Protein AF-W2JGS0-F1 (afdb_monomer)

Structure (mmCIF, N/CA/C/O backbone):
data_AF-W2JGS0-F1
#
_entry.id   AF-W2JGS0-F1
#
loop_
_atom_site.group_PDB
_atom_site.id
_atom_site.type_symbol
_atom_site.label_atom_id
_atom_site.label_alt_id
_atom_site.label_comp_id
_atom_site.label_asym_id
_atom_site.label_entity_id
_atom_site.label_seq_id
_atom_site.pdbx_PDB_ins_code
_atom_site.Cartn_x
_atom_site.Cartn_y
_atom_site.Cartn_z
_atom_site.occupancy
_atom_site.B_iso_or_equiv
_atom_site.auth_seq_id
_atom_site.auth_comp_id
_atom_site.auth_asym_id
_atom_site.auth_atom_id
_atom_site.pdbx_PDB_model_num
ATOM 1 N N . MET A 1 1 ? 7.989 -7.536 2.326 1.00 63.94 1 MET A N 1
ATOM 2 C CA . MET A 1 1 ? 7.209 -7.420 1.073 1.00 63.94 1 MET A CA 1
ATOM 3 C C . MET A 1 1 ? 7.982 -6.696 -0.026 1.00 63.94 1 MET A C 1
ATOM 5 O O . MET A 1 1 ? 8.276 -7.316 -1.035 1.00 63.94 1 MET A O 1
ATOM 9 N N . VAL A 1 2 ? 8.403 -5.444 0.181 1.00 64.69 2 VAL A N 1
ATOM 10 C CA . VAL A 1 2 ? 9.128 -4.658 -0.841 1.00 64.69 2 VAL A CA 1
ATOM 11 C C . VAL A 1 2 ? 10.475 -5.282 -1.199 1.00 64.69 2 VAL A C 1
ATOM 13 O O . VAL A 1 2 ? 10.722 -5.523 -2.366 1.00 64.69 2 VAL A O 1
ATOM 16 N N . GLN A 1 3 ? 11.278 -5.692 -0.211 1.00 69.94 3 GLN A N 1
ATOM 17 C CA . GLN A 1 3 ? 12.540 -6.418 -0.443 1.00 69.94 3 GLN A CA 1
ATOM 18 C C . GLN A 1 3 ? 12.355 -7.711 -1.263 1.00 69.94 3 GLN A C 1
ATOM 20 O O . GLN A 1 3 ? 13.191 -8.051 -2.097 1.00 69.94 3 GLN A O 1
ATOM 25 N N . ALA A 1 4 ? 11.236 -8.417 -1.058 1.00 76.38 4 ALA A N 1
ATOM 26 C CA . ALA A 1 4 ? 10.909 -9.612 -1.832 1.00 76.38 4 ALA A CA 1
ATOM 27 C C . ALA A 1 4 ? 10.566 -9.251 -3.289 1.00 76.38 4 ALA A C 1
ATOM 29 O O . ALA A 1 4 ? 11.098 -9.878 -4.199 1.00 76.38 4 ALA A O 1
ATOM 30 N N . LYS A 1 5 ? 9.776 -8.189 -3.507 1.00 73.12 5 LYS A N 1
ATOM 31 C CA . LYS A 1 5 ? 9.438 -7.655 -4.838 1.00 73.12 5 LYS A CA 1
ATOM 32 C C . LYS A 1 5 ? 10.647 -7.084 -5.583 1.00 73.12 5 LYS A C 1
ATOM 34 O O . LYS A 1 5 ? 10.796 -7.337 -6.770 1.00 73.12 5 LYS A O 1
ATOM 39 N N . THR A 1 6 ? 11.542 -6.371 -4.898 1.00 80.25 6 THR A N 1
ATOM 40 C CA . THR A 1 6 ? 12.806 -5.868 -5.464 1.00 80.25 6 THR A CA 1
ATOM 41 C C . THR A 1 6 ? 13.647 -7.023 -6.008 1.00 80.25 6 THR A C 1
ATOM 43 O O . THR A 1 6 ? 14.179 -6.933 -7.112 1.00 80.25 6 THR A O 1
ATOM 46 N N . LYS A 1 7 ? 13.714 -8.136 -5.264 1.00 83.94 7 LYS A N 1
ATOM 47 C CA . LYS A 1 7 ? 14.419 -9.351 -5.684 1.00 83.94 7 LYS A CA 1
ATOM 48 C C . LYS A 1 7 ? 13.710 -10.075 -6.834 1.00 83.94 7 LYS A C 1
ATOM 50 O O . LYS A 1 7 ? 14.375 -10.488 -7.777 1.00 83.94 7 LYS A O 1
ATOM 55 N N . GLU A 1 8 ? 12.387 -10.218 -6.762 1.00 84.19 8 GLU A N 1
ATOM 56 C CA . GLU A 1 8 ? 11.544 -10.839 -7.799 1.00 84.19 8 GLU A CA 1
ATOM 57 C C . GLU A 1 8 ? 11.682 -10.123 -9.148 1.00 84.19 8 GLU A C 1
ATOM 59 O O . GLU A 1 8 ? 11.947 -10.757 -10.166 1.00 84.19 8 GLU A O 1
ATOM 64 N N . LEU A 1 9 ? 11.563 -8.794 -9.139 1.00 82.81 9 LEU A N 1
ATOM 65 C CA . LEU A 1 9 ? 11.580 -7.951 -10.334 1.00 82.81 9 LEU A CA 1
ATOM 66 C C . LEU A 1 9 ? 12.999 -7.565 -10.782 1.00 82.81 9 LEU A C 1
ATOM 68 O O . LEU A 1 9 ? 13.148 -6.780 -11.711 1.00 82.81 9 LEU A O 1
ATOM 72 N N . LYS A 1 10 ? 14.043 -8.098 -10.126 1.00 86.75 10 LYS A N 1
ATOM 73 C CA . LYS A 1 10 ? 15.459 -7.790 -10.411 1.0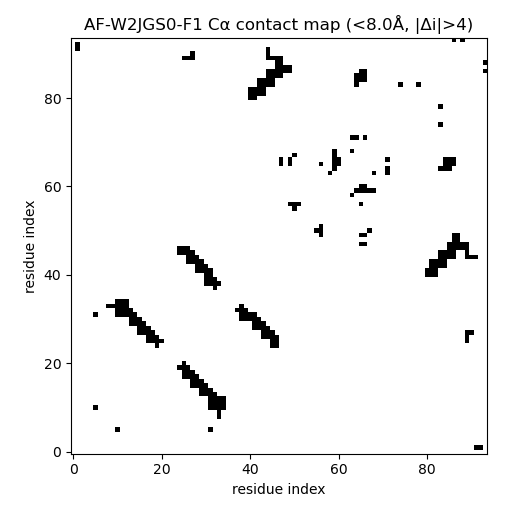0 86.75 10 LYS A CA 1
ATOM 74 C C . LYS A 1 10 ? 15.750 -6.284 -10.450 1.00 86.75 10 LYS A C 1
ATOM 76 O O . LYS A 1 10 ? 16.544 -5.805 -11.256 1.00 86.75 10 LYS A O 1
ATOM 81 N N . ILE A 1 11 ? 15.107 -5.537 -9.561 1.00 83.62 11 ILE A N 1
ATOM 82 C CA . ILE A 1 11 ? 15.260 -4.088 -9.480 1.00 83.62 11 ILE A CA 1
ATOM 83 C C . ILE A 1 11 ? 16.702 -3.755 -9.104 1.00 83.62 11 ILE A C 1
ATOM 85 O O . ILE A 1 11 ? 17.220 -4.245 -8.100 1.00 83.62 11 ILE A O 1
ATOM 89 N N . THR A 1 12 ? 17.334 -2.885 -9.887 1.00 84.31 12 THR A N 1
ATOM 90 C CA . THR A 1 12 ? 18.716 -2.441 -9.655 1.00 84.31 12 THR A CA 1
ATOM 91 C C . THR A 1 12 ? 18.772 -1.049 -9.039 1.00 84.31 12 THR A C 1
ATOM 93 O O . THR A 1 12 ? 19.761 -0.703 -8.391 1.00 84.31 12 THR A O 1
ATOM 96 N N . LYS A 1 13 ? 17.708 -0.249 -9.197 1.00 81.62 13 LYS A N 1
ATOM 97 C CA . LYS A 1 13 ? 17.582 1.089 -8.612 1.00 81.62 13 LYS A CA 1
ATOM 98 C C . LYS A 1 13 ? 16.216 1.301 -7.971 1.00 81.62 13 LYS A C 1
ATOM 100 O O . LYS A 1 13 ? 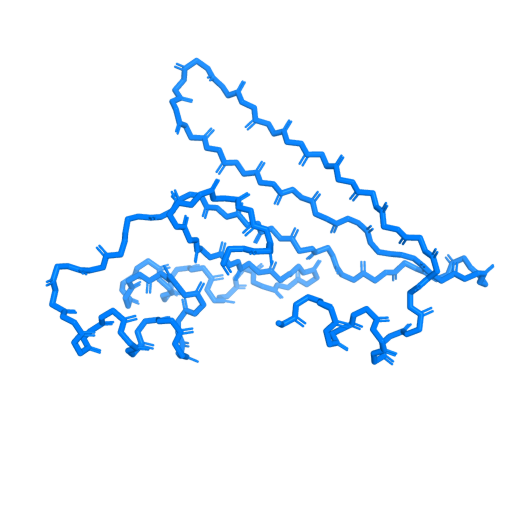15.180 0.972 -8.545 1.00 81.62 13 LYS A O 1
ATOM 105 N N . VAL A 1 14 ? 16.239 1.921 -6.794 1.00 81.12 14 VAL A N 1
ATOM 106 C CA . VAL A 1 14 ? 15.057 2.348 -6.041 1.00 81.12 14 VAL A CA 1
ATOM 107 C C . VAL A 1 14 ? 15.194 3.836 -5.753 1.00 81.12 14 VAL A C 1
ATOM 109 O O . VAL A 1 14 ? 16.222 4.268 -5.231 1.00 81.12 14 VAL A O 1
ATOM 112 N N . PHE A 1 15 ? 14.160 4.610 -6.071 1.00 81.31 15 PHE A N 1
ATOM 113 C CA . PHE A 1 15 ? 14.069 6.023 -5.707 1.00 81.31 15 PHE A CA 1
ATOM 114 C C . PHE A 1 15 ? 12.907 6.230 -4.748 1.00 81.31 15 PHE A C 1
ATOM 116 O O . PHE A 1 15 ? 11.817 5.714 -4.987 1.00 81.31 15 PHE A O 1
ATOM 123 N N . ASN A 1 16 ? 13.143 7.013 -3.697 1.00 79.06 16 ASN A N 1
ATOM 124 C CA . ASN A 1 16 ? 12.142 7.338 -2.690 1.00 79.06 16 ASN A CA 1
ATOM 125 C C . ASN A 1 16 ? 11.826 8.828 -2.751 1.00 79.06 16 ASN A C 1
ATOM 127 O O . ASN A 1 16 ? 12.741 9.652 -2.739 1.00 79.06 16 ASN A O 1
ATOM 131 N N . ALA A 1 17 ? 10.542 9.158 -2.770 1.00 78.38 17 ALA A N 1
ATOM 132 C CA . ALA A 1 17 ? 10.056 10.519 -2.604 1.00 7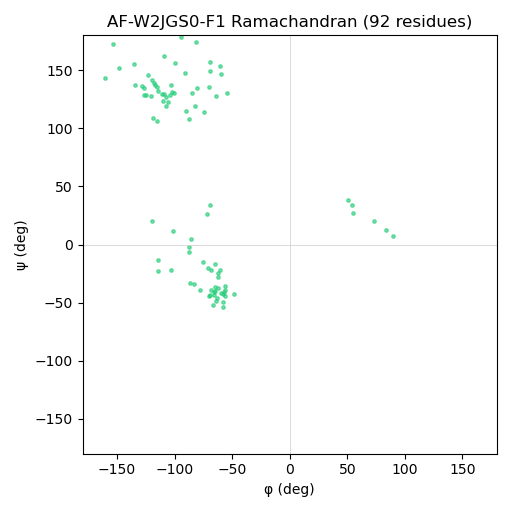8.38 17 ALA A CA 1
ATOM 133 C C . ALA A 1 17 ? 8.989 10.529 -1.511 1.00 78.38 17 ALA A C 1
ATOM 135 O O . ALA A 1 17 ? 8.128 9.647 -1.480 1.00 78.38 17 ALA A O 1
ATOM 136 N N 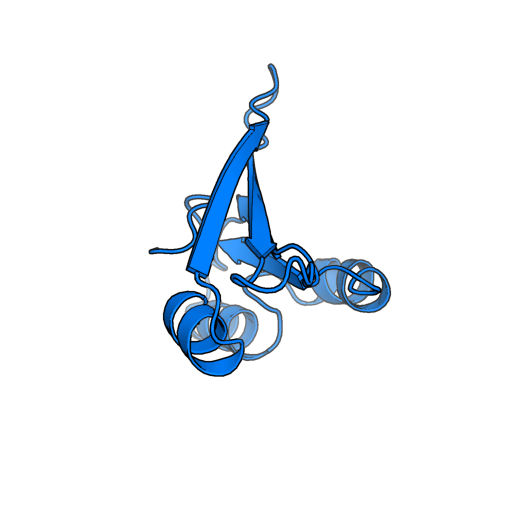. ASP A 1 18 ? 9.034 11.512 -0.616 1.00 72.56 18 ASP A N 1
ATOM 137 C CA . ASP A 1 18 ? 7.969 11.750 0.346 1.00 72.56 18 ASP A CA 1
ATOM 138 C C . ASP A 1 18 ? 7.336 13.123 0.135 1.00 72.56 18 ASP A C 1
ATOM 140 O O . ASP A 1 18 ? 7.997 14.121 -0.147 1.00 72.56 18 ASP A O 1
ATOM 144 N N . GLN A 1 19 ? 6.012 13.165 0.256 1.00 69.19 19 GLN A N 1
ATOM 145 C CA . GLN A 1 19 ? 5.275 14.418 0.293 1.00 69.19 19 GLN A CA 1
ATOM 146 C C . GLN A 1 19 ? 4.798 14.642 1.725 1.00 69.19 19 GLN A C 1
ATOM 148 O O . GLN A 1 19 ? 4.048 13.835 2.278 1.00 69.19 19 GLN A O 1
ATOM 153 N N . THR A 1 20 ? 5.243 15.745 2.323 1.00 62.47 20 THR A N 1
ATOM 154 C CA . THR A 1 20 ? 4.800 16.184 3.650 1.00 62.47 20 THR A CA 1
ATOM 155 C C . THR A 1 20 ? 4.061 17.510 3.495 1.00 62.47 20 THR A C 1
ATOM 157 O O . THR A 1 20 ? 4.673 18.540 3.215 1.00 62.47 20 THR A O 1
ATOM 160 N N . GLY A 1 21 ? 2.733 17.483 3.619 1.00 62.03 21 GLY A N 1
ATOM 161 C CA . GLY A 1 21 ? 1.896 18.686 3.630 1.00 62.03 21 GLY A CA 1
ATOM 162 C C . GLY A 1 21 ? 1.862 19.374 5.003 1.00 62.03 21 GLY A C 1
ATOM 163 O O . GLY A 1 21 ? 2.370 18.853 5.994 1.00 62.03 21 GLY A O 1
ATOM 164 N N . LYS A 1 22 ? 1.223 20.554 5.090 1.00 58.97 22 LYS A N 1
ATOM 165 C CA . LYS A 1 22 ? 0.905 21.204 6.386 1.00 58.97 22 LYS A CA 1
ATOM 166 C C . LYS A 1 22 ? -0.042 20.345 7.240 1.00 58.97 22 LYS A C 1
ATOM 168 O O . LYS A 1 22 ? -0.003 20.416 8.467 1.00 58.97 22 LYS A O 1
ATOM 173 N N . THR A 1 23 ? -0.875 19.527 6.599 1.00 57.38 23 THR A N 1
ATOM 174 C CA . THR A 1 23 ? -1.609 18.423 7.223 1.00 57.38 23 THR A CA 1
ATOM 175 C C . THR A 1 23 ? -0.649 17.237 7.355 1.00 57.38 23 THR A C 1
ATOM 177 O O . THR A 1 23 ? 0.095 16.939 6.428 1.00 57.38 23 THR A O 1
ATOM 180 N N . LYS A 1 24 ? -0.611 16.558 8.513 1.00 55.53 24 LYS A N 1
ATOM 181 C CA . LYS A 1 24 ? 0.290 15.412 8.805 1.00 55.53 24 LYS A CA 1
ATOM 182 C C . LYS A 1 24 ? -0.055 14.136 8.009 1.00 55.53 24 LYS A C 1
ATOM 184 O O . LYS A 1 24 ? 0.076 13.022 8.519 1.00 55.53 24 LYS A O 1
ATOM 189 N N . GLU A 1 25 ? -0.523 14.298 6.784 1.00 69.19 25 GLU A N 1
ATOM 190 C CA . GLU A 1 25 ? -0.723 13.241 5.811 1.00 69.19 25 GLU A CA 1
ATOM 191 C C . GLU A 1 25 ? 0.625 12.983 5.149 1.00 69.19 25 GLU A C 1
ATOM 193 O O . GLU A 1 25 ? 1.256 13.890 4.604 1.00 69.19 25 GLU A O 1
ATOM 198 N N . ARG A 1 26 ? 1.109 11.750 5.293 1.00 76.69 26 ARG A N 1
ATOM 199 C CA . ARG A 1 26 ? 2.390 11.324 4.746 1.00 76.69 26 ARG A CA 1
ATOM 200 C C . ARG A 1 26 ? 2.151 10.178 3.785 1.00 76.69 26 ARG A C 1
ATOM 202 O O . ARG A 1 26 ? 1.527 9.181 4.161 1.00 76.69 26 ARG A O 1
ATOM 209 N N . VAL A 1 27 ? 2.683 10.339 2.582 1.00 83.88 27 VAL A N 1
ATOM 210 C CA . VAL A 1 27 ? 2.749 9.296 1.564 1.00 83.88 27 VAL A CA 1
ATOM 211 C C . VAL A 1 27 ? 4.199 9.184 1.119 1.00 83.88 27 VAL A C 1
ATOM 213 O O . VAL A 1 27 ? 4.828 10.193 0.794 1.00 83.88 27 VAL A O 1
ATOM 216 N N . ALA A 1 28 ? 4.725 7.964 1.138 1.00 88.19 28 ALA A N 1
ATOM 217 C CA . ALA A 1 28 ? 6.007 7.633 0.536 1.00 88.19 28 ALA A CA 1
ATOM 218 C C . ALA A 1 28 ? 5.763 6.931 -0.801 1.00 88.19 28 ALA A C 1
ATOM 220 O O . ALA A 1 28 ? 4.968 5.995 -0.872 1.00 88.19 28 ALA A O 1
ATOM 221 N N . VAL A 1 29 ? 6.451 7.379 -1.846 1.00 89.56 29 VAL A N 1
ATOM 222 C CA . VAL A 1 29 ? 6.424 6.771 -3.177 1.00 89.56 29 VAL A CA 1
ATOM 223 C C . VAL A 1 29 ? 7.767 6.105 -3.433 1.00 89.56 29 VAL A C 1
ATOM 225 O O . VAL A 1 29 ? 8.811 6.742 -3.281 1.00 89.56 29 VAL A O 1
ATOM 228 N N . MET A 1 30 ? 7.736 4.844 -3.859 1.00 89.19 30 MET A N 1
ATOM 229 C CA . MET A 1 30 ? 8.906 4.135 -4.367 1.00 89.19 30 MET A CA 1
ATOM 230 C C . MET A 1 30 ? 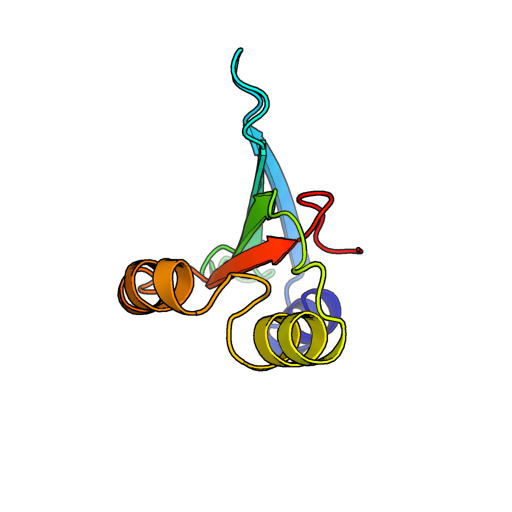8.772 3.906 -5.863 1.00 89.19 30 MET A C 1
ATOM 232 O O . MET A 1 30 ? 7.819 3.274 -6.322 1.00 89.19 30 MET A O 1
ATOM 236 N N . LEU A 1 31 ? 9.763 4.389 -6.603 1.00 90.06 31 LEU A N 1
ATOM 237 C CA . LEU A 1 31 ? 9.917 4.139 -8.030 1.00 90.06 31 LEU A CA 1
ATOM 238 C C . LEU A 1 31 ? 10.967 3.049 -8.221 1.00 90.06 31 LEU A C 1
ATOM 240 O O . LEU A 1 31 ? 12.064 3.136 -7.660 1.00 90.06 31 LEU A O 1
ATOM 244 N N . LEU A 1 32 ? 10.632 2.040 -9.019 1.00 89.19 32 LEU A N 1
ATOM 245 C CA . LEU A 1 32 ? 11.488 0.887 -9.268 1.00 89.19 32 LEU A CA 1
ATOM 246 C C . LEU A 1 32 ? 11.878 0.832 -10.745 1.00 89.19 32 LEU A C 1
ATOM 248 O O . LEU A 1 32 ? 11.039 1.031 -11.628 1.00 89.19 32 LEU A O 1
ATOM 252 N N . GLY A 1 33 ? 13.150 0.527 -11.000 1.00 90.62 33 GLY A N 1
ATOM 253 C CA . GLY A 1 33 ? 13.655 0.261 -12.342 1.00 90.62 33 GLY A CA 1
ATOM 254 C C . GLY A 1 33 ? 14.801 -0.745 -12.348 1.00 90.62 33 GLY A C 1
ATOM 255 O O . GLY A 1 33 ? 15.539 -0.876 -11.363 1.00 90.62 33 GLY A O 1
ATOM 256 N N . ASP A 1 34 ? 14.937 -1.466 -13.457 1.00 89.94 34 ASP A N 1
ATOM 257 C CA . ASP A 1 34 ? 16.065 -2.368 -13.695 1.00 89.94 34 ASP A CA 1
ATOM 258 C C . ASP A 1 34 ? 17.191 -1.684 -14.492 1.00 89.94 34 ASP A C 1
ATOM 260 O O . ASP A 1 34 ? 17.131 -0.497 -14.828 1.00 89.94 34 ASP A O 1
ATOM 264 N N . SER A 1 35 ? 18.280 -2.420 -14.727 1.00 87.81 35 SER A N 1
ATOM 265 C CA . SER A 1 35 ? 19.441 -1.921 -15.476 1.00 87.81 35 SER A CA 1
ATOM 266 C C . SER A 1 35 ? 19.155 -1.685 -16.954 1.00 87.81 35 SER A C 1
ATOM 268 O O . SER A 1 35 ? 19.866 -0.900 -17.579 1.00 87.81 35 SER A O 1
ATOM 270 N N . ASP A 1 36 ? 18.129 -2.339 -17.491 1.00 90.75 36 ASP A N 1
ATOM 271 C CA . ASP A 1 36 ? 17.782 -2.314 -18.910 1.00 90.75 36 ASP A CA 1
ATOM 272 C C . ASP A 1 36 ? 16.861 -1.125 -19.234 1.00 90.75 36 ASP A C 1
ATOM 274 O O . ASP A 1 36 ? 16.526 -0.869 -20.389 1.00 90.75 36 ASP A O 1
ATOM 278 N N . GLY A 1 37 ? 16.491 -0.350 -18.207 1.00 87.19 37 GLY A N 1
ATOM 279 C CA . GLY A 1 37 ? 15.658 0.840 -18.322 1.00 87.19 37 GLY A CA 1
ATOM 280 C C . GLY A 1 37 ? 14.165 0.552 -18.197 1.00 87.19 37 GLY A C 1
ATOM 281 O O . GLY A 1 37 ? 13.364 1.474 -18.385 1.00 87.19 37 GLY A O 1
ATOM 282 N N . ASN A 1 38 ? 13.772 -0.678 -17.848 1.00 90.56 38 ASN A N 1
ATOM 283 C CA . ASN A 1 38 ? 12.373 -0.997 -17.603 1.00 90.56 38 ASN A CA 1
ATOM 284 C C . ASN A 1 38 ? 11.916 -0.328 -16.309 1.00 90.56 38 ASN A C 1
ATOM 286 O O . ASN A 1 38 ? 12.606 -0.348 -15.285 1.00 90.56 38 ASN A O 1
ATOM 290 N N . LYS A 1 39 ? 10.729 0.272 -16.368 1.00 90.56 39 LYS A N 1
ATOM 291 C CA . LYS A 1 39 ? 10.058 0.884 -15.222 1.00 90.56 39 LYS A CA 1
ATOM 292 C C . LYS A 1 39 ? 8.951 -0.045 -14.764 1.00 90.56 39 LYS A C 1
ATOM 294 O O . LYS A 1 39 ? 8.216 -0.576 -15.594 1.00 90.56 39 LYS A O 1
ATOM 299 N N . PHE A 1 40 ? 8.828 -0.199 -13.457 1.00 90.12 40 PHE A N 1
ATOM 300 C CA . PHE A 1 40 ? 7.780 -1.009 -12.852 1.00 90.12 40 PHE A CA 1
ATOM 301 C C . PHE A 1 40 ? 6.763 -0.119 -12.154 1.00 90.12 40 PHE A C 1
ATOM 303 O O . PHE A 1 40 ? 7.049 1.043 -11.843 1.00 90.12 40 PHE A O 1
ATOM 310 N N . ASP A 1 41 ? 5.593 -0.691 -11.889 1.00 92.31 41 ASP A N 1
ATOM 311 C CA . ASP A 1 41 ? 4.539 -0.008 -11.155 1.00 92.31 41 ASP A CA 1
ATOM 312 C C . ASP A 1 41 ? 5.074 0.508 -9.804 1.00 92.31 41 ASP A C 1
ATOM 314 O O . ASP A 1 41 ? 5.737 -0.232 -9.062 1.00 92.31 41 ASP A O 1
ATOM 318 N N . PRO A 1 42 ? 4.834 1.790 -9.480 1.00 90.75 42 PRO A N 1
ATOM 319 C CA . PRO A 1 42 ? 5.293 2.386 -8.241 1.00 90.75 42 PRO A CA 1
ATOM 320 C C . PRO A 1 42 ? 4.550 1.820 -7.034 1.00 90.75 42 PRO A C 1
ATOM 322 O O . PRO A 1 42 ? 3.410 1.364 -7.125 1.00 90.75 42 PRO A O 1
ATOM 325 N N . PHE A 1 43 ? 5.184 1.924 -5.871 1.00 89.81 43 PHE A N 1
ATOM 326 C CA . PHE A 1 43 ? 4.566 1.588 -4.591 1.00 89.81 43 PHE A CA 1
ATOM 327 C C . PHE A 1 43 ? 4.273 2.865 -3.811 1.00 89.81 43 PHE A C 1
ATOM 329 O O . PHE A 1 43 ? 5.180 3.664 -3.577 1.00 89.81 43 PHE A O 1
ATOM 336 N N . LEU A 1 44 ? 3.029 3.036 -3.377 1.00 91.12 44 LEU A N 1
ATOM 337 C CA . LEU A 1 44 ? 2.598 4.096 -2.473 1.00 91.12 44 LEU A CA 1
ATOM 338 C C . LEU A 1 44 ? 2.399 3.502 -1.084 1.00 91.12 44 LEU A C 1
ATOM 340 O O . LEU A 1 44 ? 1.698 2.505 -0.926 1.00 91.12 44 LEU A O 1
ATOM 344 N N . VAL A 1 45 ? 3.007 4.124 -0.078 1.00 90.69 45 VAL A N 1
ATOM 345 C CA . VAL A 1 45 ? 2.818 3.768 1.328 1.00 90.69 45 VAL A CA 1
ATOM 346 C C . VAL A 1 45 ? 2.229 4.965 2.061 1.00 90.69 45 VAL A C 1
ATOM 348 O O . VAL A 1 45 ? 2.904 5.970 2.289 1.00 90.69 45 VAL A O 1
ATOM 351 N N . ASN A 1 46 ? 0.961 4.851 2.435 1.00 89.50 46 ASN A N 1
ATOM 352 C CA . ASN A 1 46 ? 0.209 5.857 3.165 1.00 89.50 46 ASN A CA 1
ATOM 353 C C . ASN A 1 46 ? 0.327 5.625 4.671 1.00 89.50 46 ASN A C 1
ATOM 355 O O . ASN A 1 46 ? 0.379 4.492 5.157 1.00 89.50 46 ASN A O 1
ATOM 359 N N . LYS A 1 47 ? 0.303 6.716 5.436 1.00 87.62 47 LYS A N 1
ATOM 360 C CA . LYS A 1 47 ? 0.208 6.618 6.890 1.00 87.62 47 LYS A CA 1
ATOM 361 C C . LYS A 1 47 ? -1.211 6.225 7.309 1.00 87.62 47 LYS A C 1
ATOM 363 O O . LYS A 1 47 ? -2.131 7.024 7.166 1.00 87.62 47 LYS A O 1
ATOM 368 N N . THR A 1 48 ? -1.377 5.042 7.892 1.00 88.31 48 THR A N 1
ATOM 369 C CA . THR A 1 48 ? -2.653 4.546 8.435 1.00 88.31 48 THR A CA 1
ATOM 370 C C . THR A 1 48 ? -2.503 4.182 9.904 1.00 88.31 48 THR A C 1
ATOM 372 O O . THR A 1 48 ? -1.447 3.734 10.345 1.00 88.31 48 THR A O 1
ATOM 375 N N . LYS A 1 49 ? -3.548 4.386 10.711 1.00 88.50 49 LYS A N 1
ATOM 37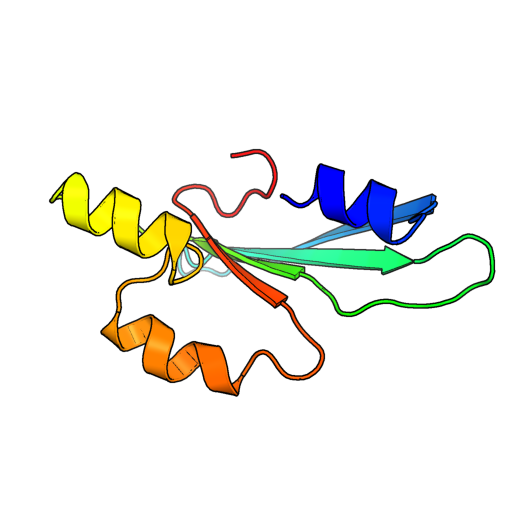6 C CA . LYS A 1 49 ? -3.550 3.864 12.082 1.00 88.50 49 LYS A CA 1
ATOM 377 C C . LYS A 1 49 ? -4.032 2.411 12.039 1.00 88.50 49 LYS A C 1
ATOM 379 O O . LYS A 1 49 ? -5.077 2.171 11.441 1.00 88.50 49 LYS A O 1
ATOM 384 N N . PRO A 1 50 ? -3.322 1.460 12.667 1.00 87.00 50 PRO A N 1
ATOM 385 C CA . PRO A 1 50 ? -3.827 0.102 12.804 1.00 87.00 50 PRO A CA 1
ATOM 386 C C . PRO A 1 50 ? -5.137 0.089 13.597 1.00 87.00 50 PRO A C 1
ATOM 388 O O . PRO A 1 50 ? -5.356 0.944 14.463 1.00 87.00 50 PRO A O 1
ATOM 391 N N . SER A 1 51 ? -5.973 -0.920 13.350 1.00 89.38 51 SER A N 1
ATOM 392 C CA . SER A 1 51 ? -7.152 -1.161 14.185 1.00 89.38 51 SER A CA 1
ATOM 393 C C . SER A 1 51 ? -6.739 -1.412 15.638 1.00 89.38 51 SER A C 1
ATOM 395 O O . SER A 1 51 ? -5.702 -2.015 15.915 1.00 89.38 51 SER A O 1
ATOM 397 N N . LYS A 1 52 ? -7.580 -0.980 16.582 1.00 92.31 52 LYS A N 1
ATOM 398 C CA . LYS A 1 52 ? -7.401 -1.281 18.012 1.00 92.31 52 LYS A CA 1
ATOM 399 C C . LYS A 1 52 ? -7.680 -2.751 18.338 1.00 92.31 52 LYS A C 1
ATOM 401 O O . LYS A 1 52 ? -7.253 -3.234 19.381 1.00 92.31 52 LYS A O 1
ATOM 406 N N . ILE A 1 53 ? -8.412 -3.448 17.469 1.00 94.75 53 ILE A N 1
ATOM 407 C CA . ILE A 1 53 ? -8.731 -4.868 17.618 1.00 94.75 53 ILE A CA 1
ATOM 408 C C . ILE A 1 53 ? -7.630 -5.661 16.915 1.00 94.75 53 ILE A C 1
ATOM 410 O O . ILE A 1 53 ? -7.487 -5.567 15.697 1.00 94.75 53 ILE A O 1
ATOM 414 N N . ALA A 1 54 ? -6.857 -6.436 17.678 1.00 93.06 54 ALA A N 1
ATOM 415 C CA . ALA A 1 54 ? -5.672 -7.136 17.176 1.00 93.06 54 ALA A CA 1
ATOM 416 C C . ALA A 1 54 ? -5.979 -8.076 16.001 1.00 93.06 54 ALA A C 1
ATOM 418 O O . ALA A 1 54 ? -5.242 -8.092 15.019 1.00 93.06 54 ALA A O 1
ATOM 419 N N . GLU A 1 55 ? -7.094 -8.806 16.069 1.00 94.19 55 GLU A N 1
ATOM 420 C CA . GLU A 1 55 ? -7.487 -9.724 14.998 1.00 94.19 55 GLU A CA 1
ATOM 421 C C . GLU A 1 55 ? -7.834 -8.975 13.707 1.00 94.19 55 GLU A C 1
ATOM 423 O O . GLU A 1 55 ? -7.338 -9.313 12.637 1.00 94.19 55 GLU A O 1
ATOM 428 N N . THR A 1 56 ? -8.579 -7.873 13.814 1.00 91.94 56 THR A N 1
ATOM 429 C CA . THR A 1 56 ? -8.867 -6.995 12.674 1.00 91.94 56 THR A CA 1
ATOM 430 C C . THR A 1 56 ? -7.600 -6.333 12.132 1.00 91.94 56 THR A C 1
ATOM 432 O O . THR A 1 56 ? -7.466 -6.159 10.928 1.00 91.94 56 THR A O 1
ATOM 435 N N . ALA A 1 57 ? -6.646 -5.958 12.990 1.00 90.44 57 ALA A N 1
ATOM 436 C CA . ALA A 1 57 ? -5.366 -5.409 12.544 1.00 90.44 57 ALA A CA 1
ATOM 437 C C . ALA A 1 57 ? -4.548 -6.447 11.756 1.00 90.44 57 ALA A C 1
ATOM 439 O O . ALA A 1 57 ? -3.949 -6.108 10.731 1.00 90.44 57 ALA A O 1
ATOM 440 N N . ARG A 1 58 ? -4.563 -7.711 12.199 1.00 91.31 58 ARG A N 1
ATOM 441 C CA . ARG A 1 58 ? -3.934 -8.839 11.503 1.00 91.31 58 ARG A CA 1
ATOM 442 C C . ARG A 1 58 ? -4.588 -9.086 10.145 1.00 91.31 58 ARG A C 1
ATOM 444 O O . ARG A 1 58 ? -3.874 -9.157 9.148 1.00 91.31 58 ARG A O 1
ATOM 451 N N . GLU A 1 59 ? -5.917 -9.153 10.103 1.00 93.81 59 GLU A N 1
ATOM 452 C CA . GLU A 1 59 ? -6.693 -9.306 8.868 1.00 93.81 59 GLU A CA 1
ATOM 453 C C . GLU A 1 59 ? -6.404 -8.160 7.894 1.00 93.81 59 GLU A C 1
ATOM 455 O O . GLU A 1 59 ? -5.926 -8.401 6.792 1.00 93.81 59 GLU A O 1
ATOM 460 N N . ASN A 1 60 ? -6.550 -6.906 8.332 1.00 92.06 60 ASN A N 1
ATOM 461 C CA . ASN A 1 60 ? -6.291 -5.732 7.498 1.00 92.06 60 ASN A CA 1
ATOM 462 C C . ASN A 1 60 ? -4.875 -5.719 6.913 1.00 92.06 60 ASN A C 1
ATOM 464 O O . ASN A 1 60 ? -4.681 -5.344 5.759 1.00 92.06 60 ASN A O 1
ATOM 468 N N . THR A 1 61 ? -3.874 -6.138 7.686 1.00 89.12 61 THR A N 1
ATOM 469 C CA . THR A 1 61 ? -2.489 -6.218 7.199 1.00 89.12 61 THR A CA 1
ATOM 470 C C . THR A 1 61 ? -2.326 -7.318 6.150 1.00 89.12 61 THR A C 1
ATOM 472 O O . THR A 1 61 ? -1.612 -7.124 5.169 1.00 89.12 61 THR A O 1
ATOM 475 N N . ALA A 1 62 ? -2.986 -8.461 6.343 1.00 90.12 62 ALA A N 1
ATOM 476 C CA . ALA A 1 62 ? -2.857 -9.624 5.473 1.00 90.12 62 ALA A CA 1
ATOM 477 C C . ALA A 1 62 ? -3.655 -9.499 4.166 1.00 90.12 62 ALA A C 1
ATOM 479 O O . ALA A 1 62 ? -3.167 -9.922 3.122 1.00 90.12 62 ALA A O 1
ATOM 480 N N . THR A 1 63 ? -4.867 -8.942 4.214 1.00 92.06 63 THR A N 1
ATOM 481 C CA . THR A 1 63 ? -5.816 -8.962 3.087 1.00 92.06 63 THR A CA 1
ATOM 482 C C . THR A 1 63 ? -6.115 -7.586 2.510 1.00 92.06 63 THR A C 1
ATOM 484 O O . THR A 1 63 ? -6.518 -7.495 1.356 1.00 92.06 63 THR A O 1
ATOM 487 N N . HIS A 1 64 ? -5.921 -6.517 3.285 1.00 93.69 64 HIS A N 1
ATOM 488 C CA . HIS A 1 64 ? -6.314 -5.150 2.917 1.00 93.69 64 HIS A CA 1
ATOM 489 C C . HIS A 1 64 ? -5.123 -4.188 2.867 1.00 93.69 64 HIS A C 1
ATOM 491 O O . HIS A 1 64 ? -5.284 -2.977 3.019 1.00 93.69 64 HIS A O 1
ATOM 497 N N . HIS A 1 65 ? -3.907 -4.723 2.729 1.00 91.75 65 HIS A N 1
ATOM 498 C CA . HIS A 1 65 ? -2.675 -3.942 2.593 1.00 91.75 65 HIS A CA 1
ATOM 499 C C . HIS A 1 65 ? -2.441 -2.928 3.734 1.00 91.75 65 HIS A C 1
ATOM 501 O O . HIS A 1 65 ? -1.773 -1.914 3.540 1.00 91.75 65 HIS A O 1
ATOM 507 N N . GLY A 1 66 ? -2.978 -3.193 4.929 1.00 91.50 66 GLY A N 1
ATOM 508 C CA . GLY A 1 66 ? -2.874 -2.321 6.103 1.00 91.50 66 GLY A CA 1
ATOM 509 C C . GLY A 1 66 ? -3.907 -1.187 6.167 1.00 91.50 66 GLY A C 1
ATOM 510 O O . GLY A 1 66 ? -3.777 -0.282 6.999 1.00 91.50 66 GLY A O 1
ATOM 511 N N . PHE A 1 67 ? -4.945 -1.241 5.328 1.00 92.44 67 PHE A N 1
ATOM 512 C CA . PHE A 1 67 ? -6.121 -0.374 5.395 1.00 92.44 67 PHE A CA 1
ATOM 513 C C . PHE A 1 67 ? -7.300 -1.073 6.074 1.00 92.44 67 PHE A C 1
ATOM 515 O O . PHE A 1 67 ? -7.406 -2.297 6.101 1.00 92.44 67 PHE A O 1
ATOM 522 N N . GLU A 1 68 ? -8.216 -0.286 6.631 1.00 92.25 68 GLU A N 1
ATOM 523 C CA . GLU A 1 68 ? -9.501 -0.809 7.093 1.00 92.25 68 GLU A CA 1
ATOM 524 C C . GLU A 1 68 ? -10.367 -1.235 5.905 1.00 92.25 68 GLU A C 1
ATOM 526 O O . GLU A 1 68 ? -10.308 -0.624 4.841 1.00 92.25 68 GLU A O 1
ATOM 531 N N . ARG A 1 69 ? -11.217 -2.248 6.103 1.00 92.50 69 ARG A N 1
ATOM 532 C CA . ARG A 1 69 ? -12.043 -2.860 5.049 1.00 92.50 69 ARG A CA 1
ATOM 533 C C . ARG A 1 69 ? -12.807 -1.858 4.170 1.00 92.50 69 ARG A C 1
ATOM 535 O O . ARG A 1 69 ? -12.868 -2.050 2.960 1.00 92.50 69 ARG A O 1
ATOM 542 N N . LEU A 1 70 ? -13.409 -0.822 4.762 1.00 91.25 70 LEU A N 1
ATOM 543 C CA . LEU A 1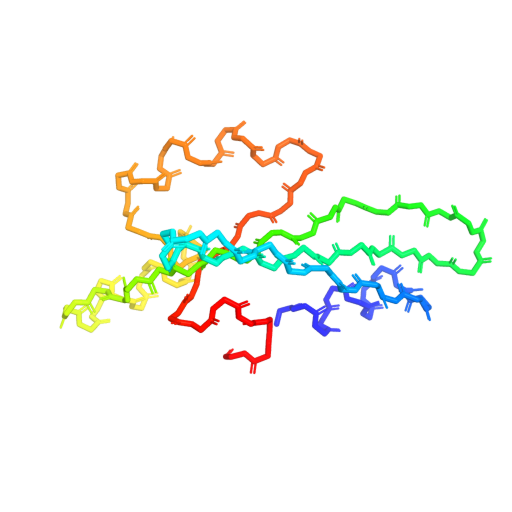 70 ? -14.178 0.179 4.007 1.00 91.25 70 LEU A CA 1
ATOM 544 C C . LEU A 1 70 ? -13.267 0.996 3.090 1.00 91.25 70 LEU A C 1
ATOM 546 O O . LEU A 1 70 ? -13.484 1.030 1.884 1.00 91.25 70 LEU A O 1
ATOM 550 N N . LEU A 1 71 ? -12.199 1.566 3.646 1.00 91.81 71 LEU A N 1
ATOM 551 C CA . LEU A 1 71 ? -11.228 2.331 2.870 1.00 91.81 71 LEU A CA 1
ATOM 552 C C . LEU A 1 71 ? -10.538 1.458 1.814 1.00 91.81 71 LEU A C 1
ATOM 554 O O . LEU A 1 71 ? -10.309 1.896 0.693 1.00 91.81 71 LEU A O 1
ATOM 558 N N . TRP A 1 72 ? -10.257 0.197 2.139 1.00 94.38 72 TRP A N 1
ATOM 559 C CA . TRP A 1 72 ? -9.715 -0.755 1.180 1.00 94.38 72 TRP A CA 1
ATOM 560 C C . TRP A 1 72 ? -10.630 -0.964 -0.027 1.00 94.38 72 TRP A C 1
ATOM 562 O O . TRP A 1 72 ? -10.145 -0.969 -1.151 1.00 94.38 72 TRP A O 1
ATOM 572 N N . SER A 1 73 ? -11.947 -1.066 0.178 1.00 93.81 73 SER A N 1
ATOM 573 C CA . SER A 1 73 ? -12.893 -1.224 -0.936 1.00 93.81 73 SER A CA 1
ATOM 574 C C . SER A 1 73 ? -12.900 -0.039 -1.912 1.00 93.81 73 SER A C 1
ATOM 576 O O . SER A 1 73 ? -13.214 -0.218 -3.086 1.00 93.81 73 SER A O 1
ATOM 578 N N . GLU A 1 74 ? -12.501 1.151 -1.453 1.00 93.00 74 GLU A N 1
ATOM 579 C CA . GLU A 1 74 ? -12.330 2.341 -2.294 1.00 93.00 74 GLU A CA 1
ATOM 580 C C . GLU A 1 74 ? -10.962 2.373 -2.993 1.00 93.00 74 GLU A C 1
ATOM 582 O O . GLU A 1 74 ? -10.854 2.855 -4.121 1.00 93.00 74 GLU A O 1
ATOM 587 N N . LEU A 1 75 ? -9.916 1.861 -2.335 1.00 92.06 75 LEU A N 1
ATOM 588 C CA . LEU A 1 75 ? -8.534 1.907 -2.822 1.00 92.06 75 LEU A CA 1
ATOM 589 C C . LEU A 1 75 ? -8.166 0.749 -3.750 1.00 92.06 75 LEU A C 1
ATOM 591 O O . LEU A 1 75 ? -7.362 0.941 -4.660 1.00 92.06 75 LEU A O 1
ATOM 595 N N . ASP A 1 76 ? -8.732 -0.437 -3.549 1.00 93.44 76 ASP A N 1
ATOM 596 C CA . ASP A 1 76 ? -8.411 -1.619 -4.350 1.00 93.44 76 ASP A CA 1
ATOM 597 C C . ASP A 1 76 ? -8.627 -1.393 -5.864 1.00 93.44 76 ASP A C 1
ATOM 599 O O . ASP A 1 76 ? -7.702 -1.646 -6.644 1.00 93.44 76 ASP A O 1
ATOM 603 N N . PRO A 1 77 ? -9.737 -0.768 -6.319 1.00 94.50 77 PRO A N 1
ATOM 604 C CA . PRO A 1 77 ? -9.929 -0.444 -7.737 1.00 94.50 77 PRO A CA 1
ATOM 605 C C . PRO A 1 77 ? -8.921 0.575 -8.304 1.00 94.50 77 PRO A C 1
ATOM 607 O O . PRO A 1 77 ? -8.806 0.733 -9.530 1.00 94.50 77 PRO A O 1
ATOM 610 N N . LEU A 1 78 ? -8.215 1.304 -7.430 1.00 92.62 78 LEU A N 1
ATOM 611 C CA . LEU A 1 78 ? -7.214 2.307 -7.793 1.00 92.62 78 LEU A CA 1
ATOM 612 C C . LEU A 1 78 ? -5.813 1.715 -7.972 1.00 92.62 78 LEU A C 1
ATOM 614 O O . LEU A 1 78 ? -4.939 2.420 -8.466 1.00 92.62 78 LEU A O 1
ATOM 618 N N . GLN A 1 79 ? -5.593 0.431 -7.670 1.00 90.69 79 GLN A N 1
ATOM 619 C CA . GLN A 1 79 ? -4.296 -0.242 -7.841 1.00 90.69 79 GLN A CA 1
ATOM 620 C C . GLN A 1 79 ? -3.905 -0.522 -9.309 1.00 90.69 79 GLN A C 1
ATOM 622 O O . GLN A 1 79 ? -3.175 -1.461 -9.625 1.00 90.69 79 GLN A O 1
ATOM 627 N N . ARG A 1 80 ? -4.404 0.277 -10.254 1.00 90.56 80 ARG A N 1
ATOM 628 C CA . ARG A 1 80 ? -4.119 0.123 -11.683 1.00 90.56 80 ARG A CA 1
ATOM 629 C C . ARG A 1 80 ? -2.850 0.889 -12.034 1.00 90.56 80 ARG A C 1
ATOM 631 O O . ARG A 1 80 ? -2.865 2.115 -12.071 1.00 90.56 80 ARG A O 1
ATOM 638 N N . GLY A 1 81 ? -1.768 0.157 -12.297 1.00 89.81 81 GLY A N 1
ATOM 639 C CA . GLY A 1 81 ? -0.455 0.746 -12.576 1.00 89.81 81 GLY A CA 1
ATOM 640 C C . GLY A 1 81 ? 0.219 1.330 -11.332 1.00 89.81 81 GLY A C 1
ATOM 641 O O . GLY A 1 81 ? 1.053 2.221 -11.453 1.00 89.81 81 GLY A O 1
ATOM 642 N N . VAL A 1 82 ? -0.203 0.903 -10.136 1.00 90.81 82 VAL A N 1
ATOM 643 C CA . VAL A 1 82 ? 0.328 1.339 -8.842 1.00 90.81 82 VAL A CA 1
ATOM 644 C C . VAL A 1 82 ? -0.028 0.323 -7.760 1.00 90.81 82 VAL A C 1
ATOM 646 O O . VAL A 1 82 ? -1.125 -0.225 -7.747 1.00 90.81 82 VAL A O 1
ATOM 649 N N . HIS A 1 83 ? 0.871 0.104 -6.808 1.00 91.44 83 HIS A N 1
ATOM 650 C CA . HIS A 1 83 ? 0.608 -0.716 -5.630 1.00 91.44 83 HIS A CA 1
ATOM 651 C C . HIS A 1 83 ? 0.436 0.166 -4.395 1.00 91.44 83 HIS A C 1
ATOM 653 O O . HIS A 1 83 ? 1.346 0.916 -4.048 1.00 91.44 83 HIS A O 1
ATOM 659 N N . ILE A 1 84 ? -0.707 0.076 -3.712 1.00 92.19 84 ILE A N 1
ATOM 660 C CA . ILE A 1 84 ? -1.044 0.964 -2.588 1.00 92.19 84 ILE A CA 1
ATOM 661 C C . ILE A 1 84 ? -1.036 0.165 -1.282 1.00 92.19 84 ILE A C 1
ATOM 663 O O . ILE A 1 84 ? -1.666 -0.887 -1.182 1.00 92.19 84 ILE A O 1
ATOM 667 N N . TYR A 1 85 ? -0.330 0.683 -0.278 1.00 92.06 85 TYR A N 1
ATOM 668 C CA . TYR A 1 85 ? -0.187 0.097 1.054 1.00 92.06 85 TYR A CA 1
ATOM 669 C C . TYR A 1 85 ? -0.358 1.138 2.156 1.00 92.06 85 TYR A C 1
ATOM 671 O O . TYR A 1 85 ? -0.118 2.326 1.956 1.00 92.06 85 TYR A O 1
ATOM 679 N N . GLY A 1 86 ? -0.746 0.679 3.340 1.00 91.25 86 GLY A N 1
ATOM 680 C CA . GLY A 1 86 ? -0.925 1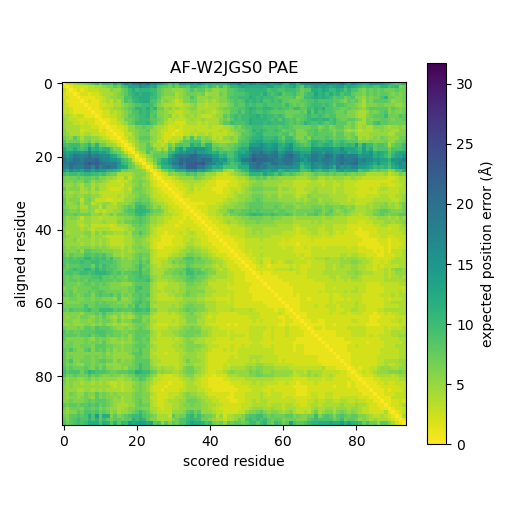.488 4.535 1.00 91.25 86 GLY A CA 1
ATOM 681 C C . GLY A 1 86 ? -0.134 0.924 5.709 1.00 91.25 86 GLY A C 1
ATOM 682 O O . GLY A 1 86 ? -0.156 -0.278 5.957 1.00 91.25 86 GLY A O 1
ATOM 683 N N . ASN A 1 87 ? 0.565 1.776 6.459 1.00 89.62 87 ASN A N 1
ATOM 684 C CA . ASN A 1 87 ? 1.068 1.408 7.784 1.00 89.62 87 ASN A CA 1
ATOM 685 C C . ASN A 1 87 ? 1.244 2.627 8.69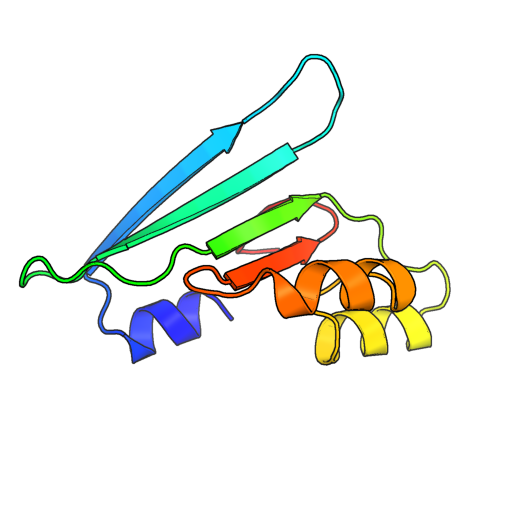8 1.00 89.62 87 ASN A C 1
ATOM 687 O O . ASN A 1 87 ? 1.153 3.777 8.271 1.00 89.62 87 ASN A O 1
ATOM 691 N N . ALA A 1 88 ? 1.543 2.381 9.975 1.00 88.06 88 ALA A N 1
ATOM 692 C CA . ALA A 1 88 ? 1.632 3.422 11.000 1.00 88.06 88 ALA A CA 1
ATOM 693 C C . ALA A 1 88 ? 2.699 4.493 10.743 1.00 88.06 88 ALA A C 1
ATOM 695 O O . ALA A 1 88 ? 2.617 5.591 11.303 1.00 88.06 88 ALA A O 1
ATOM 696 N N . THR A 1 89 ? 3.705 4.196 9.925 1.00 85.50 89 THR A N 1
ATOM 697 C CA . THR A 1 89 ? 4.902 5.027 9.782 1.00 85.50 89 THR A CA 1
ATOM 698 C C . THR A 1 89 ? 5.046 5.649 8.390 1.00 85.50 89 THR A C 1
ATOM 700 O O . THR A 1 89 ? 5.807 6.607 8.239 1.00 85.50 89 THR A O 1
ATOM 703 N N . ALA A 1 90 ? 4.259 5.177 7.416 1.00 86.31 90 ALA A N 1
ATOM 704 C CA . ALA A 1 90 ? 4.424 5.434 5.988 1.00 86.31 90 ALA A CA 1
ATOM 705 C C . ALA A 1 90 ? 5.829 5.071 5.472 1.00 86.31 90 ALA A C 1
ATOM 707 O O . ALA A 1 90 ? 6.363 5.737 4.589 1.00 86.31 90 ALA A O 1
ATOM 708 N N . TRP A 1 91 ? 6.440 4.026 6.041 1.00 83.19 91 TRP A N 1
ATOM 709 C CA . TRP A 1 91 ? 7.742 3.510 5.617 1.00 83.19 91 TRP A CA 1
ATOM 710 C C . TRP A 1 91 ? 7.638 2.058 5.170 1.00 83.19 91 TRP A C 1
ATOM 712 O O . TRP A 1 91 ? 6.941 1.251 5.773 1.00 83.19 91 TRP A O 1
ATOM 722 N N . TRP A 1 92 ? 8.367 1.693 4.124 1.00 77.12 92 TRP A N 1
ATOM 723 C CA . TRP A 1 92 ? 8.317 0.354 3.527 1.00 77.12 92 TRP A CA 1
ATOM 724 C C . TRP A 1 92 ? 9.046 -0.740 4.326 1.00 77.12 92 TRP A C 1
ATOM 726 O O . TRP A 1 92 ? 8.880 -1.921 4.022 1.00 77.12 92 TRP A O 1
ATOM 736 N N . ASN A 1 93 ? 9.892 -0.362 5.290 1.00 74.00 93 ASN A N 1
ATOM 737 C CA . ASN A 1 93 ? 10.657 -1.268 6.157 1.00 74.00 93 ASN A CA 1
ATOM 738 C C . ASN A 1 93 ? 10.041 -1.428 7.556 1.00 74.00 93 ASN A C 1
ATOM 740 O O . ASN A 1 93 ? 10.713 -1.930 8.456 1.00 74.00 93 ASN A O 1
ATOM 744 N N . SER A 1 94 ? 8.810 -0.944 7.726 1.00 70.12 94 SER A N 1
ATOM 745 C CA . SER A 1 94 ? 8.073 -1.029 8.980 1.00 70.12 94 SER A CA 1
ATOM 746 C C . SER A 1 94 ? 7.465 -2.401 9.221 1.00 70.12 94 SER A C 1
ATOM 748 O O . SER A 1 94 ? 7.264 -3.158 8.243 1.00 70.12 94 SER A O 1
#

Mean predicted aligned error: 5.44 Å

Organism: Phytophthora nicotianae (NCBI:txid4792)

Foldseek 3Di:
DVVVVCVVVVFPDKDWDWDDDPPRKIKIKIWTDHPVGDTAQIEIETADDADPDVVQSVCCVVPQQRDHPVVSVVCVVVCDSHHYHYDNPNDPVD

Nearest PDB structures (foldseek):
  6g2h-assembly1_A  TM=4.893E-01  e=4.937E-01  Homo sapiens
  7ywx-assembly1_N  TM=4.622E-01  e=1.247E+00  Homo sapiens
  8xl2-assembly1_C  TM=3.373E-01  e=3.788E-01  Homo sapiens
  8xl2-assembly1_B  TM=3.373E-01  e=3.788E-01  Homo sapiens
  6g2i-assembly1_R  TM=3.564E-01  e=1.521E+00  Homo sapiens

Secondary structure (DSSP, 8-state):
-HHHHHHHTT--EEEEEEEE-SSS-EEEEEEEE-TT--EEEEEEEEE-PPPSSHHHHHHHHHHSTTS-HHHHHHHGGG-TTSEEEEETTS-TT-

pLDDT: mean 85.44, std 9.41, range [55.53, 94.75]

Solvent-accessible surface area (backbone atoms only — not comparable to full-atom values): 5349 Å² total; per-residue (Å²): 109,60,71,56,48,39,61,73,68,54,45,69,46,79,47,79,50,73,53,79,57,98,57,94,57,40,41,26,40,39,46,39,25,35,89,88,68,51,74,52,67,32,40,38,26,31,55,28,78,71,56,91,48,64,68,58,31,52,48,19,48,74,76,36,41,29,29,56,72,72,62,27,68,68,47,61,82,61,45,72,77,31,45,73,36,30,34,76,78,25,53,87,89,113

Radius of gyration: 14.01 Å; Cα contacts (8 Å, |Δi|>4): 153; chains: 1; bounding box: 34×32×37 Å

Sequence (94 aa):
MVQAKTKELKITKVFNADQTGKTKERVAVMLLGDSDGNKFDPFLVNKTKPSKIAETARENTATHHGFERLLWSELDPLQRGVHIYGNATAWWNS